Protein AF-A0AAW8KLD8-F1 (afdb_monomer_lite)

Foldseek 3Di:
DVVVVVVVVVVVVCVVPDCVVVVVVVVVVVVVVVVVVVVVVVVVLVVVQVVLCVVVPDPQLVVLVVQLVVLCVVLPPVPDPCNVVSVVSNLVSCLSNLVRGQCVSDDPVSCVRRPDPDPPSHD

Structure (mmCIF, N/CA/C/O backbone):
data_AF-A0AAW8KLD8-F1
#
_entry.id   AF-A0AAW8KLD8-F1
#
loop_
_atom_site.group_PDB
_atom_site.id
_atom_site.type_symbol
_atom_site.label_atom_id
_atom_site.label_alt_id
_atom_site.label_comp_id
_atom_site.label_asym_id
_atom_site.label_entity_id
_atom_site.label_seq_id
_atom_site.pdbx_PDB_ins_code
_atom_site.Cartn_x
_atom_site.Cartn_y
_atom_site.Cartn_z
_atom_site.occupancy
_atom_site.B_iso_or_equiv
_atom_site.auth_seq_id
_atom_site.auth_comp_id
_atom_site.auth_asym_id
_atom_site.auth_atom_id
_atom_site.pdbx_PDB_model_num
ATOM 1 N N . LEU A 1 1 ? 44.965 -7.917 -40.810 1.00 72.31 1 LEU A N 1
ATOM 2 C CA . LEU A 1 1 ? 44.680 -6.460 -40.890 1.00 72.31 1 LEU A CA 1
ATOM 3 C C . LEU A 1 1 ? 43.452 -6.168 -41.750 1.00 72.31 1 LEU A C 1
ATOM 5 O O . LEU A 1 1 ? 42.568 -5.487 -41.255 1.00 72.31 1 LEU A O 1
ATOM 9 N N . LEU A 1 2 ? 43.357 -6.711 -42.972 1.00 84.75 2 LEU A N 1
ATOM 10 C CA . LEU A 1 2 ? 42.181 -6.534 -43.843 1.00 84.75 2 LEU A CA 1
ATOM 11 C C . LEU A 1 2 ? 40.883 -7.064 -43.206 1.00 84.75 2 LEU A C 1
ATOM 13 O O . LEU A 1 2 ? 39.893 -6.352 -43.122 1.00 84.75 2 LEU A O 1
ATOM 17 N N . GLU A 1 3 ? 40.944 -8.270 -42.649 1.00 88.25 3 GLU A N 1
ATOM 18 C CA . GLU A 1 3 ? 39.812 -8.930 -41.990 1.00 88.25 3 GLU A CA 1
ATOM 19 C C . GLU A 1 3 ? 39.286 -8.122 -40.788 1.00 88.25 3 GLU A C 1
ATOM 21 O O . GLU A 1 3 ? 38.088 -7.907 -40.640 1.00 88.25 3 GLU A O 1
ATOM 26 N N . ALA A 1 4 ? 40.187 -7.559 -39.974 1.00 90.44 4 ALA A N 1
ATOM 27 C CA . ALA A 1 4 ? 39.817 -6.685 -38.858 1.00 90.44 4 ALA A CA 1
ATOM 28 C C . ALA A 1 4 ? 39.111 -5.393 -39.321 1.00 90.44 4 ALA A C 1
ATOM 30 O O . ALA A 1 4 ? 38.219 -4.894 -38.635 1.00 90.44 4 ALA A O 1
ATOM 31 N N . TRP A 1 5 ? 39.484 -4.857 -40.488 1.00 91.56 5 TRP A N 1
ATOM 32 C CA . TRP A 1 5 ? 38.827 -3.690 -41.079 1.00 91.56 5 TRP A CA 1
ATOM 33 C C . TRP A 1 5 ? 37.433 -4.031 -41.626 1.00 91.56 5 TRP A C 1
ATOM 35 O O . TRP A 1 5 ? 36.489 -3.267 -41.420 1.00 91.56 5 TRP A O 1
ATOM 45 N N . GLU A 1 6 ? 37.275 -5.194 -42.258 1.00 93.19 6 GLU A N 1
ATOM 46 C CA . GLU A 1 6 ? 35.980 -5.671 -42.758 1.00 93.19 6 GLU A CA 1
ATOM 47 C C . GLU A 1 6 ? 34.982 -5.918 -41.622 1.00 93.19 6 GLU A C 1
ATOM 49 O O . GLU A 1 6 ? 33.848 -5.435 -41.690 1.00 93.19 6 GLU A O 1
ATOM 54 N N . TRP A 1 7 ? 35.424 -6.562 -40.536 1.00 93.88 7 TRP A N 1
ATOM 55 C CA . TRP A 1 7 ? 34.615 -6.740 -39.327 1.00 93.88 7 TRP A CA 1
ATOM 56 C C . TRP A 1 7 ? 34.170 -5.406 -38.733 1.00 93.88 7 TRP A C 1
ATOM 58 O O . TRP A 1 7 ? 32.994 -5.243 -38.404 1.00 93.88 7 TRP A O 1
ATOM 68 N N . LYS A 1 8 ? 35.070 -4.415 -38.663 1.00 92.88 8 LYS A N 1
ATOM 69 C CA . LYS A 1 8 ? 34.712 -3.093 -38.138 1.00 92.88 8 LYS A CA 1
ATOM 70 C C . LYS A 1 8 ? 33.687 -2.377 -39.018 1.00 92.88 8 LYS A C 1
ATOM 72 O O . LYS A 1 8 ? 32.796 -1.704 -38.504 1.00 92.88 8 LYS A O 1
ATOM 77 N N . ARG A 1 9 ? 33.780 -2.535 -40.342 1.00 93.62 9 ARG A N 1
ATOM 78 C CA . ARG A 1 9 ? 32.829 -1.948 -41.296 1.00 93.62 9 ARG A CA 1
ATOM 79 C C . ARG A 1 9 ? 31.436 -2.572 -41.174 1.00 93.62 9 ARG A C 1
ATOM 81 O O . ARG A 1 9 ? 30.448 -1.841 -41.197 1.00 93.62 9 ARG A O 1
ATOM 88 N N . LEU A 1 10 ? 31.362 -3.896 -41.023 1.00 91.19 10 LEU A N 1
ATOM 89 C CA . LEU A 1 10 ? 30.105 -4.620 -40.811 1.00 91.19 10 LEU A CA 1
ATOM 90 C C . LEU A 1 10 ? 29.464 -4.259 -39.470 1.00 91.19 10 LEU A C 1
ATOM 92 O O . LEU A 1 10 ? 28.269 -3.990 -39.436 1.00 91.19 10 LEU A O 1
ATOM 96 N N . GLU A 1 11 ? 30.249 -4.178 -38.395 1.00 90.62 11 GLU A N 1
ATOM 97 C CA . GLU A 1 11 ? 29.763 -3.751 -37.079 1.00 90.62 11 GLU A CA 1
ATOM 98 C C . GLU A 1 11 ? 29.127 -2.354 -37.145 1.00 90.62 11 GLU A C 1
ATOM 100 O O . GLU A 1 11 ? 27.997 -2.166 -36.703 1.00 90.62 11 GLU A O 1
ATOM 105 N N . ILE A 1 12 ? 29.809 -1.383 -37.760 1.00 88.94 12 ILE A N 1
ATOM 106 C CA . ILE A 1 12 ? 29.287 -0.016 -37.910 1.00 88.94 12 ILE A CA 1
ATOM 107 C C . ILE A 1 12 ? 28.005 -0.003 -38.746 1.00 88.94 12 ILE A C 1
ATOM 109 O O . ILE A 1 12 ? 27.061 0.700 -38.396 1.00 88.94 12 ILE A O 1
ATOM 113 N N . PHE A 1 13 ? 27.950 -0.776 -39.833 1.00 89.38 13 PHE A N 1
ATOM 114 C CA . PHE A 1 13 ? 26.759 -0.868 -40.679 1.00 89.38 13 PHE A CA 1
ATOM 115 C C . PHE A 1 13 ? 25.568 -1.474 -39.929 1.00 89.38 13 PHE A C 1
ATOM 117 O O . PHE A 1 13 ? 24.458 -0.947 -40.003 1.00 89.38 13 PHE A O 1
ATOM 124 N N . VAL A 1 14 ? 25.807 -2.537 -39.156 1.00 87.12 14 VAL A N 1
ATOM 125 C CA . VAL A 1 14 ? 24.793 -3.155 -38.296 1.00 87.12 14 VAL A CA 1
ATOM 126 C C . VAL A 1 14 ? 24.312 -2.159 -37.245 1.00 87.12 14 VAL A C 1
ATOM 128 O O . VAL A 1 14 ? 23.107 -1.990 -37.102 1.00 87.12 14 VAL A O 1
ATOM 131 N N . ILE A 1 15 ? 25.217 -1.443 -36.570 1.00 85.50 15 ILE A N 1
ATOM 132 C CA . ILE A 1 15 ? 24.854 -0.413 -35.586 1.00 85.50 15 ILE A CA 1
ATOM 133 C C . ILE A 1 15 ? 24.029 0.703 -36.239 1.00 85.50 15 ILE A C 1
ATOM 135 O O . ILE A 1 15 ? 23.008 1.099 -3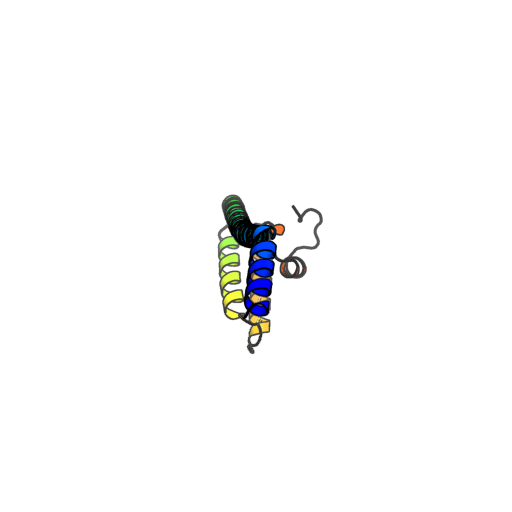5.684 1.00 85.50 15 ILE A O 1
ATOM 139 N N . ALA A 1 16 ? 24.433 1.175 -37.422 1.00 83.38 16 ALA A N 1
ATOM 140 C CA . ALA A 1 16 ? 23.771 2.268 -38.133 1.00 83.38 16 ALA A CA 1
ATOM 141 C C . ALA A 1 16 ? 22.338 1.929 -38.572 1.00 83.38 16 ALA A C 1
ATOM 143 O O . ALA A 1 16 ? 21.492 2.819 -38.620 1.00 83.38 16 ALA A O 1
ATOM 144 N N . ILE A 1 17 ? 22.064 0.662 -38.894 1.00 85.50 17 ILE A N 1
ATOM 145 C CA . ILE A 1 17 ? 20.717 0.189 -39.254 1.00 85.50 17 ILE A CA 1
ATOM 146 C C . ILE A 1 17 ? 19.937 -0.272 -38.015 1.00 85.50 17 ILE A C 1
ATOM 148 O O . ILE A 1 17 ? 18.708 -0.347 -38.041 1.00 85.50 17 ILE A O 1
ATOM 152 N N . SER A 1 18 ? 20.625 -0.584 -36.916 1.00 82.25 18 SER A N 1
ATOM 153 C CA . SER A 1 18 ? 19.977 -1.045 -35.695 1.00 82.25 18 SER A CA 1
ATOM 154 C C . SER A 1 18 ? 19.260 0.092 -34.965 1.00 82.25 18 SER A C 1
ATOM 156 O O . SER A 1 18 ? 19.836 1.133 -34.661 1.00 82.25 18 SER A O 1
ATOM 158 N N . ASN A 1 19 ? 18.006 -0.152 -34.585 1.00 83.69 19 ASN A N 1
ATOM 159 C CA . ASN A 1 19 ? 17.223 0.750 -33.732 1.00 83.69 19 ASN A CA 1
ATOM 160 C C . ASN A 1 19 ? 17.434 0.470 -32.233 1.00 83.69 19 ASN A C 1
ATOM 162 O O . ASN A 1 19 ? 16.605 0.849 -31.408 1.00 83.69 19 ASN A O 1
ATOM 166 N N . THR A 1 20 ? 18.515 -0.222 -31.863 1.00 83.81 20 THR A N 1
ATOM 167 C CA . THR A 1 20 ? 18.730 -0.749 -30.507 1.00 83.81 20 THR A CA 1
ATOM 168 C C . THR A 1 20 ? 18.688 0.351 -29.449 1.00 83.81 20 THR A C 1
ATOM 170 O O . THR A 1 20 ? 17.958 0.225 -28.473 1.00 83.81 20 THR A O 1
ATOM 173 N N . SER A 1 21 ? 19.367 1.477 -29.683 1.00 85.81 21 SER A N 1
ATOM 174 C CA . SER A 1 21 ? 19.391 2.609 -28.746 1.00 85.81 21 SER A CA 1
ATOM 175 C C . SER A 1 21 ? 18.023 3.278 -28.570 1.00 85.81 21 SER A C 1
ATOM 177 O O . SER A 1 21 ? 17.663 3.694 -27.469 1.00 85.81 21 SER A O 1
ATOM 179 N N . GLN A 1 22 ? 17.227 3.359 -29.640 1.00 88.75 22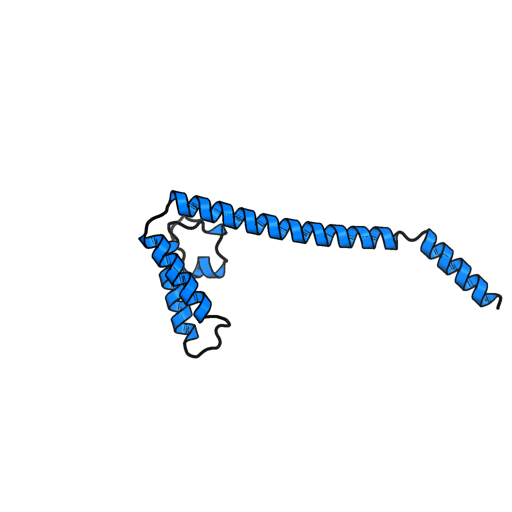 GLN A N 1
ATOM 180 C CA . GLN A 1 22 ? 15.862 3.886 -29.579 1.00 88.75 22 GLN A CA 1
ATOM 181 C C . GLN A 1 22 ? 14.952 2.945 -28.785 1.00 88.75 22 GLN A C 1
ATOM 183 O O . GLN A 1 22 ? 14.166 3.397 -27.957 1.00 88.75 22 GLN A O 1
ATOM 188 N N . ILE A 1 23 ? 15.084 1.635 -29.001 1.00 90.38 23 ILE A N 1
ATOM 189 C CA . ILE A 1 23 ? 14.330 0.612 -28.273 1.00 90.38 23 ILE A CA 1
ATOM 190 C C . ILE A 1 23 ? 14.688 0.639 -26.780 1.00 90.38 23 ILE A C 1
ATOM 192 O O . ILE A 1 23 ? 13.791 0.642 -25.940 1.00 90.38 23 ILE A O 1
ATOM 196 N N . GLU A 1 24 ? 15.975 0.717 -26.437 1.00 92.38 24 GLU A N 1
ATOM 197 C CA . GLU A 1 24 ? 16.442 0.857 -25.050 1.00 92.38 24 GLU A CA 1
ATOM 198 C C . GLU A 1 24 ? 15.874 2.112 -24.378 1.00 92.38 24 GLU A C 1
ATOM 200 O O . GLU A 1 24 ? 15.378 2.046 -23.251 1.00 92.38 24 GLU A O 1
ATOM 205 N N . ASN A 1 25 ? 15.870 3.246 -25.085 1.00 95.31 25 ASN A N 1
ATOM 206 C CA . ASN A 1 25 ? 15.276 4.481 -24.584 1.00 95.31 25 ASN A CA 1
ATOM 207 C C . ASN A 1 25 ? 13.763 4.336 -24.331 1.00 95.31 25 ASN A C 1
ATOM 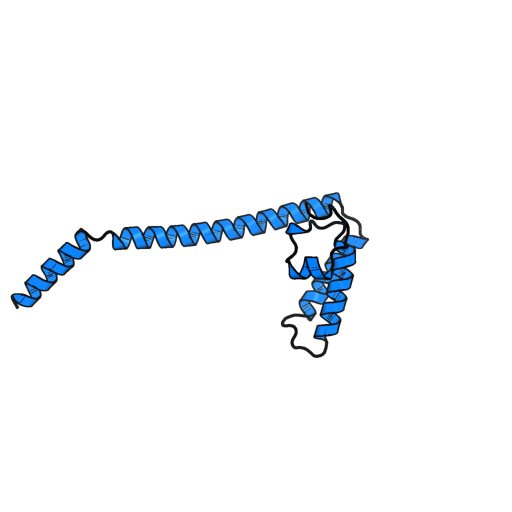209 O O . ASN A 1 25 ? 13.277 4.735 -23.272 1.00 95.31 25 ASN A O 1
ATOM 213 N N . LEU A 1 26 ? 13.030 3.701 -25.253 1.00 96.44 26 LEU A N 1
ATOM 214 C CA . LEU A 1 26 ? 11.600 3.423 -25.086 1.00 96.44 26 LEU A CA 1
ATOM 215 C C . LEU A 1 26 ? 11.324 2.513 -23.882 1.00 96.44 26 LEU A C 1
ATOM 217 O O . LEU A 1 26 ? 10.363 2.756 -23.150 1.00 96.44 26 LEU A O 1
ATOM 221 N N . TYR A 1 27 ? 12.161 1.499 -23.640 1.00 96.88 27 TYR A N 1
ATOM 222 C CA . TYR A 1 27 ? 12.045 0.651 -22.452 1.00 96.88 27 TYR A CA 1
ATOM 223 C C . TYR A 1 27 ? 12.262 1.438 -21.160 1.00 96.88 27 TYR A C 1
ATOM 225 O O . TYR A 1 27 ? 11.489 1.270 -20.215 1.00 96.88 27 TYR A O 1
ATOM 233 N N . GLU A 1 28 ? 13.257 2.324 -21.113 1.00 97.62 28 GLU A N 1
ATOM 234 C CA . GLU A 1 28 ? 13.495 3.126 -19.911 1.00 97.62 28 GLU A CA 1
ATOM 235 C C . GLU A 1 28 ? 12.376 4.148 -19.679 1.00 97.62 28 GLU A C 1
ATOM 237 O O . GLU A 1 28 ? 11.894 4.292 -18.554 1.00 97.62 28 GLU A O 1
ATOM 242 N N . HIS A 1 29 ? 11.872 4.789 -20.737 1.00 97.81 29 HIS A N 1
ATOM 243 C CA . HIS A 1 29 ? 10.704 5.666 -20.641 1.00 97.81 29 HIS A CA 1
ATOM 244 C C . HIS A 1 29 ? 9.478 4.909 -20.135 1.00 97.81 29 HIS A C 1
ATOM 246 O O . HIS A 1 29 ? 8.808 5.366 -19.207 1.00 97.81 29 HIS A O 1
ATOM 252 N N . ARG A 1 30 ? 9.208 3.720 -20.685 1.00 97.81 30 ARG A N 1
ATOM 253 C CA . ARG A 1 30 ? 8.131 2.850 -20.205 1.00 97.81 30 ARG A CA 1
ATOM 254 C C . ARG A 1 30 ? 8.297 2.547 -18.717 1.00 97.81 30 ARG A C 1
ATOM 256 O O . ARG A 1 30 ? 7.342 2.724 -17.967 1.00 97.81 30 ARG A O 1
ATOM 263 N N . ARG A 1 31 ? 9.500 2.164 -18.277 1.00 98.00 31 ARG A N 1
ATOM 264 C CA . ARG A 1 31 ? 9.797 1.865 -16.867 1.00 98.00 31 ARG A CA 1
ATOM 265 C C . ARG A 1 31 ? 9.514 3.060 -15.955 1.00 98.00 31 ARG A C 1
ATOM 267 O O . ARG A 1 31 ? 8.914 2.903 -14.891 1.00 98.00 31 ARG A O 1
ATOM 274 N N . ILE A 1 32 ? 9.923 4.258 -16.371 1.00 98.25 32 ILE A N 1
ATOM 275 C CA . ILE A 1 32 ? 9.678 5.501 -15.630 1.00 98.25 32 ILE A CA 1
ATOM 276 C C . ILE A 1 32 ? 8.176 5.793 -15.556 1.00 98.25 32 ILE A C 1
ATOM 278 O O . ILE A 1 32 ? 7.656 6.073 -14.474 1.00 98.25 32 ILE A O 1
ATOM 282 N N . HIS A 1 33 ? 7.461 5.697 -16.677 1.00 98.00 33 HIS A N 1
ATOM 283 C CA . HIS A 1 33 ? 6.026 5.961 -16.720 1.00 98.00 33 HIS A CA 1
ATOM 284 C C . HIS A 1 33 ? 5.219 4.945 -15.909 1.00 98.00 33 HIS A C 1
ATOM 286 O O . HIS A 1 33 ? 4.343 5.359 -15.156 1.00 98.00 33 HIS A O 1
ATOM 292 N N . GLU A 1 34 ? 5.537 3.651 -15.983 1.00 98.06 34 GLU A N 1
ATOM 293 C CA . GLU A 1 34 ? 4.902 2.610 -15.163 1.00 98.06 34 GLU A CA 1
ATOM 294 C C . GLU A 1 34 ? 5.119 2.869 -13.666 1.00 98.06 34 GLU A C 1
ATOM 296 O O . GLU A 1 34 ? 4.178 2.782 -12.872 1.00 98.06 34 GLU A O 1
ATOM 301 N N . LYS A 1 35 ? 6.335 3.272 -13.272 1.00 97.88 35 LYS A N 1
ATOM 302 C CA . LYS A 1 35 ? 6.635 3.647 -11.885 1.00 97.88 35 LYS A CA 1
ATOM 303 C C . LYS A 1 35 ? 5.820 4.861 -11.435 1.00 97.88 35 LYS A C 1
ATOM 305 O O . LYS A 1 35 ? 5.203 4.817 -10.372 1.00 97.88 35 LYS A O 1
ATOM 310 N N . ASN A 1 36 ? 5.794 5.924 -12.236 1.00 97.94 36 ASN A N 1
ATOM 311 C CA . ASN A 1 36 ? 5.041 7.138 -11.920 1.00 97.94 36 ASN A CA 1
ATOM 312 C C . ASN A 1 36 ? 3.538 6.854 -11.845 1.00 97.94 36 ASN A C 1
ATOM 314 O O . ASN A 1 36 ? 2.855 7.338 -10.948 1.00 97.94 36 ASN A O 1
ATOM 318 N N . LEU A 1 37 ? 3.025 6.031 -12.759 1.00 97.62 37 LEU A N 1
ATOM 319 C CA . LEU A 1 37 ? 1.632 5.614 -12.781 1.00 97.62 37 LEU A CA 1
ATOM 320 C C . LEU A 1 37 ? 1.269 4.849 -11.503 1.00 97.62 37 LEU A C 1
ATOM 322 O O . LEU A 1 37 ? 0.286 5.187 -10.849 1.00 97.62 37 LEU A O 1
ATOM 326 N N . SER A 1 38 ? 2.097 3.883 -11.095 1.00 95.75 38 SER A N 1
ATOM 327 C CA . SER A 1 38 ? 1.915 3.153 -9.835 1.00 95.75 38 SER A CA 1
ATOM 328 C C . SER A 1 38 ? 1.911 4.087 -8.618 1.00 95.75 38 SER A C 1
ATOM 330 O O . SER A 1 38 ? 1.029 3.976 -7.765 1.00 95.75 38 SER A O 1
ATOM 332 N N . GLN A 1 39 ? 2.843 5.042 -8.554 1.00 96.31 39 GLN A N 1
ATOM 333 C CA . GLN A 1 39 ? 2.910 6.021 -7.464 1.00 96.31 39 GLN A CA 1
ATOM 334 C C . GLN A 1 39 ? 1.677 6.932 -7.429 1.00 96.31 39 GLN A C 1
ATOM 336 O O . GLN A 1 39 ? 1.100 7.151 -6.364 1.00 96.31 39 GLN A O 1
ATOM 341 N N . ASN A 1 40 ? 1.231 7.414 -8.589 1.00 96.75 40 ASN A N 1
ATOM 342 C CA . ASN A 1 40 ? 0.044 8.256 -8.703 1.00 96.75 40 ASN A CA 1
ATOM 343 C C . ASN A 1 40 ? -1.230 7.502 -8.311 1.00 96.75 40 ASN A C 1
ATOM 345 O O . ASN A 1 40 ? -2.060 8.055 -7.592 1.00 96.75 40 ASN A O 1
ATOM 349 N N . TYR A 1 41 ? -1.377 6.235 -8.713 1.00 94.25 41 TYR A N 1
ATOM 350 C CA . TYR A 1 41 ? -2.495 5.401 -8.266 1.00 94.25 41 TYR A CA 1
ATOM 351 C C . TYR A 1 41 ? -2.487 5.195 -6.753 1.00 94.25 41 TYR A C 1
ATOM 353 O O . TYR A 1 41 ? -3.534 5.337 -6.122 1.00 94.25 41 TYR A O 1
ATOM 361 N N . ALA A 1 42 ? -1.322 4.922 -6.158 1.00 90.56 42 ALA A N 1
ATOM 362 C CA . ALA A 1 42 ? -1.201 4.779 -4.711 1.00 90.56 42 ALA A CA 1
ATOM 363 C C . ALA A 1 42 ? -1.596 6.074 -3.980 1.00 90.56 42 ALA A C 1
ATOM 365 O O . ALA A 1 42 ? -2.356 6.033 -3.011 1.00 90.56 42 ALA A O 1
ATOM 366 N N . GLN A 1 43 ? -1.146 7.231 -4.474 1.00 94.88 43 GLN A N 1
ATOM 367 C CA . GLN A 1 43 ? -1.506 8.526 -3.897 1.00 94.88 43 GLN A CA 1
ATOM 368 C C . GLN A 1 43 ? -2.998 8.834 -4.058 1.00 94.88 43 GLN A C 1
ATOM 370 O O . GLN A 1 43 ? -3.634 9.316 -3.122 1.00 94.88 43 GLN A O 1
ATOM 375 N N . LEU A 1 44 ? -3.575 8.541 -5.225 1.00 94.62 44 LEU A N 1
ATOM 376 C CA . LEU A 1 44 ? -4.999 8.728 -5.482 1.00 94.62 44 LEU A CA 1
ATOM 377 C C . LEU A 1 44 ? -5.845 7.855 -4.550 1.00 94.62 44 LEU A C 1
ATOM 379 O O . LEU A 1 44 ? -6.788 8.356 -3.938 1.00 94.62 44 LEU A O 1
ATOM 383 N N . ALA A 1 45 ? -5.490 6.576 -4.411 1.00 90.12 45 ALA A N 1
ATOM 384 C CA . ALA A 1 45 ? -6.143 5.649 -3.495 1.00 90.12 45 ALA A CA 1
ATOM 385 C C . ALA A 1 45 ? -6.069 6.155 -2.048 1.00 90.12 45 ALA A C 1
ATOM 387 O O . ALA A 1 45 ? -7.092 6.210 -1.365 1.00 90.12 45 ALA A O 1
ATOM 388 N N . ALA A 1 46 ? -4.893 6.611 -1.603 1.00 89.19 46 ALA A N 1
ATOM 389 C CA . ALA A 1 46 ? -4.715 7.190 -0.276 1.00 89.19 46 ALA A CA 1
ATOM 390 C C . ALA A 1 46 ? -5.597 8.432 -0.072 1.00 89.19 46 ALA A C 1
ATOM 392 O O . ALA A 1 46 ? -6.320 8.511 0.917 1.00 89.19 46 ALA A O 1
ATOM 393 N N . ASN A 1 47 ? -5.597 9.374 -1.019 1.00 91.50 47 ASN A N 1
ATOM 394 C CA . ASN A 1 47 ? -6.401 10.596 -0.931 1.00 91.50 47 ASN A CA 1
ATOM 395 C C . ASN A 1 47 ? -7.905 10.296 -0.886 1.00 91.50 47 ASN A C 1
A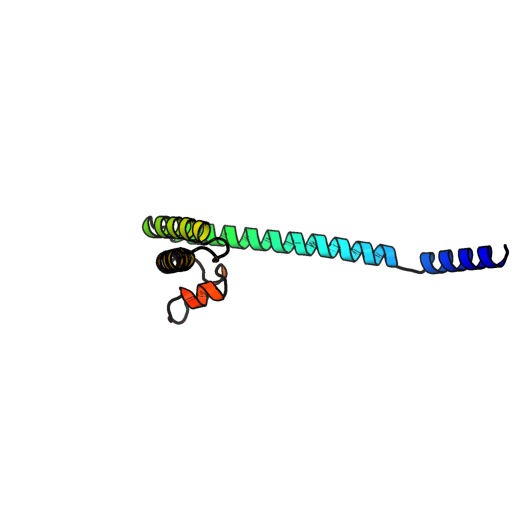TOM 397 O O . ASN A 1 47 ? -8.617 10.870 -0.065 1.00 91.50 47 ASN A O 1
ATOM 401 N N . LYS A 1 48 ? -8.385 9.371 -1.726 1.00 89.81 48 LYS A N 1
ATOM 402 C CA . LYS A 1 48 ? -9.781 8.913 -1.708 1.00 89.81 48 LYS A CA 1
ATOM 403 C C . LYS A 1 48 ? -10.145 8.258 -0.377 1.00 89.81 48 LYS A C 1
ATOM 405 O O . LYS A 1 48 ? -11.205 8.538 0.168 1.00 89.81 48 LYS A O 1
ATOM 410 N N . THR A 1 49 ? -9.246 7.441 0.171 1.00 87.25 49 THR A N 1
ATOM 411 C CA . THR A 1 49 ? -9.442 6.808 1.484 1.00 87.25 49 THR A CA 1
ATOM 412 C C . THR A 1 49 ? -9.535 7.859 2.584 1.00 87.25 49 THR A C 1
ATOM 414 O O . THR A 1 49 ? -10.434 7.797 3.411 1.00 87.25 49 THR A O 1
ATOM 417 N N . TRP A 1 50 ? -8.645 8.856 2.586 1.00 86.81 50 TRP A N 1
ATOM 418 C CA . TRP A 1 50 ? -8.689 9.953 3.555 1.00 86.81 50 TRP A CA 1
ATOM 419 C C . TRP A 1 50 ? -9.970 10.772 3.458 1.00 86.81 50 TRP A C 1
ATOM 421 O O . TRP A 1 50 ? -10.518 11.156 4.489 1.00 86.81 50 TRP A O 1
ATOM 431 N N . LEU A 1 51 ? -10.448 11.028 2.240 1.00 88.31 51 LEU A N 1
ATOM 432 C CA . LEU A 1 51 ? -11.715 11.713 2.022 1.00 88.31 51 LEU A CA 1
ATOM 433 C C . LEU A 1 51 ? -12.881 10.898 2.595 1.00 88.31 51 LEU A C 1
ATOM 435 O O . LEU A 1 51 ? -13.603 11.413 3.443 1.00 88.31 51 LEU A O 1
ATOM 439 N N . ALA A 1 52 ? -12.990 9.619 2.224 1.00 84.06 52 ALA A N 1
ATOM 440 C CA . ALA A 1 52 ? -14.027 8.719 2.729 1.00 84.06 52 ALA A CA 1
ATOM 441 C C . ALA A 1 52 ? -13.982 8.588 4.261 1.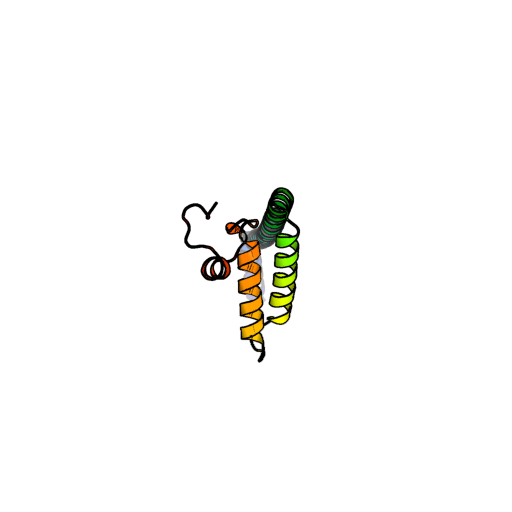00 84.06 52 ALA A C 1
ATOM 443 O O . ALA A 1 52 ? -15.018 8.606 4.925 1.00 84.06 52 ALA A O 1
ATOM 444 N N . LEU A 1 53 ? -12.778 8.519 4.837 1.00 83.88 53 LEU A N 1
ATOM 445 C CA . LEU A 1 53 ? -12.590 8.506 6.282 1.00 83.88 53 LEU A CA 1
ATOM 446 C C . LEU A 1 53 ? -13.051 9.804 6.925 1.00 83.88 53 LEU A C 1
ATOM 448 O O . LEU A 1 53 ? -13.662 9.737 7.978 1.00 83.88 53 LEU A O 1
ATOM 452 N N . LYS A 1 54 ? -12.771 10.965 6.325 1.00 83.31 54 LYS A N 1
ATOM 453 C CA . LYS A 1 54 ? -13.213 12.264 6.844 1.00 83.31 54 LYS A CA 1
ATOM 454 C C . LYS A 1 54 ? -14.734 12.403 6.795 1.00 83.31 54 LYS A C 1
ATOM 456 O O . LYS A 1 54 ? -15.312 12.937 7.734 1.00 83.31 54 LYS A O 1
ATOM 461 N N . GLU A 1 55 ? -15.364 11.933 5.724 1.00 84.19 55 GLU A N 1
ATOM 462 C CA . GLU A 1 55 ? -16.822 11.957 5.556 1.00 84.19 55 GLU A CA 1
ATOM 463 C C . GLU A 1 55 ? -17.530 11.030 6.553 1.00 84.19 55 GLU A C 1
ATOM 465 O O . GLU A 1 55 ? -18.578 11.387 7.083 1.00 84.19 55 GLU A O 1
ATOM 470 N N . ASN A 1 56 ? -16.920 9.886 6.875 1.00 77.44 56 ASN A N 1
ATOM 471 C CA . ASN A 1 56 ? -17.472 8.875 7.782 1.00 77.44 56 ASN A CA 1
ATOM 472 C C . ASN A 1 56 ? -16.799 8.862 9.171 1.00 77.44 56 ASN A C 1
ATOM 474 O O . ASN A 1 56 ? -16.924 7.889 9.920 1.00 77.44 56 ASN A O 1
ATOM 478 N N . ALA A 1 57 ? -16.045 9.911 9.523 1.00 72.50 57 ALA A N 1
ATOM 479 C CA . ALA A 1 57 ? -15.176 9.921 10.699 1.00 72.50 57 ALA A CA 1
ATOM 480 C C . ALA A 1 57 ? -15.981 9.896 12.003 1.00 72.50 57 ALA A C 1
ATOM 482 O O . ALA A 1 57 ? -16.610 10.879 12.388 1.00 72.50 57 ALA A O 1
ATOM 483 N N . SER A 1 58 ? -15.864 8.794 12.744 1.00 84.25 58 SER A N 1
ATOM 484 C CA . SER A 1 58 ? -16.180 8.731 14.173 1.00 84.25 58 SER A CA 1
ATOM 485 C C . SER A 1 58 ? -14.891 8.531 14.968 1.00 84.25 58 SER A C 1
ATOM 487 O O . SER A 1 58 ? -13.998 7.802 14.525 1.00 84.25 58 SER A O 1
ATOM 489 N N . ASP A 1 59 ? -14.814 9.084 16.181 1.00 85.88 59 ASP A N 1
ATOM 490 C CA . ASP A 1 59 ? -13.704 8.844 17.116 1.00 85.88 59 ASP A CA 1
ATOM 491 C C . ASP A 1 59 ? -13.428 7.347 17.308 1.00 85.88 59 ASP A C 1
ATOM 493 O O . ASP A 1 59 ? -12.277 6.913 17.390 1.00 85.88 59 ASP A O 1
ATOM 497 N N . LYS A 1 60 ? -14.484 6.524 17.289 1.00 88.38 60 LYS A N 1
ATOM 498 C CA . LYS A 1 60 ? -14.372 5.065 17.382 1.00 88.38 60 LYS A CA 1
ATOM 499 C C . LYS A 1 60 ? -13.566 4.468 16.221 1.00 88.38 60 LYS A C 1
ATOM 501 O O . LYS A 1 60 ? -12.730 3.596 16.449 1.00 88.38 60 LYS A O 1
ATOM 506 N N . ILE A 1 61 ? -13.786 4.950 14.998 1.00 88.69 61 ILE A N 1
ATOM 507 C CA . ILE A 1 61 ? -13.096 4.477 13.789 1.00 88.69 61 ILE A CA 1
ATOM 508 C C . ILE A 1 61 ? -11.627 4.898 13.818 1.00 88.69 61 ILE A C 1
ATOM 510 O O . ILE A 1 61 ? -10.750 4.085 13.534 1.00 88.69 61 ILE A O 1
ATOM 514 N N . LEU A 1 62 ? -11.337 6.141 14.213 1.00 87.62 62 LEU A N 1
ATOM 515 C CA . LEU A 1 62 ? -9.959 6.633 14.318 1.00 87.62 62 LEU A CA 1
ATOM 516 C C . LEU A 1 62 ? -9.154 5.837 15.354 1.00 87.62 62 LEU A C 1
ATOM 518 O O . LEU A 1 62 ? -8.006 5.463 15.104 1.00 87.62 62 LEU A O 1
ATOM 522 N N . VAL A 1 63 ? -9.773 5.513 16.492 1.00 92.12 63 VAL A N 1
ATOM 523 C CA . VAL A 1 63 ? -9.169 4.649 17.513 1.00 92.12 63 VAL A CA 1
ATOM 524 C C . VAL A 1 63 ? -8.932 3.236 16.972 1.00 92.12 63 VAL A C 1
ATOM 526 O O . VAL A 1 63 ? -7.847 2.688 17.179 1.00 92.12 63 VAL A O 1
ATOM 529 N N . ALA A 1 64 ? -9.896 2.650 16.258 1.00 92.50 64 ALA A N 1
ATOM 530 C CA . ALA A 1 64 ? -9.749 1.331 15.642 1.00 92.50 64 ALA A CA 1
ATOM 531 C C . ALA A 1 64 ? -8.611 1.305 14.604 1.00 92.50 64 ALA A C 1
ATOM 533 O O . ALA A 1 64 ? -7.749 0.429 14.650 1.00 92.50 64 ALA A O 1
ATOM 534 N N . LEU A 1 65 ? -8.520 2.319 13.742 1.00 89.94 65 LEU A N 1
ATOM 535 C CA . LEU A 1 65 ? -7.428 2.487 12.778 1.00 89.94 65 LEU A CA 1
ATOM 536 C C . LEU A 1 65 ? -6.057 2.604 13.450 1.00 89.94 65 LEU A C 1
ATOM 538 O O . LEU A 1 65 ? -5.085 1.987 13.008 1.00 89.94 65 LEU A O 1
ATOM 542 N N . GLN A 1 66 ? -5.967 3.364 14.541 1.00 92.94 66 GLN A N 1
ATOM 543 C CA . GLN A 1 66 ? -4.722 3.495 15.291 1.00 92.94 66 GLN A CA 1
ATOM 544 C C . GLN A 1 66 ? -4.321 2.169 15.953 1.00 92.94 66 GLN A C 1
ATOM 546 O O . GLN A 1 66 ? -3.151 1.784 15.901 1.00 92.94 66 GLN A O 1
ATOM 551 N N . ARG A 1 67 ? -5.281 1.429 16.526 1.00 94.62 67 ARG A N 1
ATOM 552 C CA . ARG A 1 67 ? -5.045 0.078 17.066 1.00 94.62 67 ARG A CA 1
ATOM 553 C C . ARG A 1 67 ? -4.570 -0.879 15.979 1.00 94.62 67 ARG A C 1
ATOM 555 O O . ARG A 1 67 ? -3.591 -1.592 16.189 1.00 94.62 67 ARG A O 1
ATOM 562 N N . TYR A 1 68 ? -5.210 -0.846 14.812 1.00 92.62 68 TYR A N 1
ATOM 563 C CA . TYR A 1 68 ? -4.821 -1.642 13.653 1.00 92.62 68 TYR A CA 1
ATOM 564 C C . TYR A 1 68 ? -3.374 -1.357 13.244 1.00 92.62 68 TYR A C 1
ATOM 566 O O . TYR A 1 68 ? -2.567 -2.280 13.132 1.00 92.62 68 TYR A O 1
ATOM 574 N N . LYS A 1 69 ? -3.012 -0.075 13.099 1.00 93.00 69 LYS A N 1
ATOM 575 C CA . LYS A 1 69 ? -1.648 0.353 12.766 1.00 93.00 69 LYS A CA 1
ATOM 576 C C . LYS A 1 69 ? -0.619 -0.215 13.746 1.00 93.00 69 LYS A C 1
ATOM 578 O O . LYS A 1 69 ? 0.385 -0.776 13.311 1.00 93.00 69 LYS A O 1
ATOM 583 N N . ILE A 1 70 ? -0.878 -0.102 15.048 1.00 96.25 70 ILE A N 1
ATOM 584 C CA . ILE A 1 70 ? 0.011 -0.616 16.101 1.00 96.25 70 ILE A CA 1
ATOM 585 C C . ILE A 1 70 ? 0.139 -2.146 16.007 1.00 96.25 70 ILE A C 1
ATOM 587 O O . ILE A 1 70 ? 1.249 -2.681 16.044 1.00 96.25 70 ILE A O 1
ATOM 591 N N . ALA A 1 71 ? -0.975 -2.861 15.838 1.00 95.06 71 ALA A N 1
ATOM 592 C CA . ALA A 1 71 ? -0.982 -4.318 15.735 1.00 95.06 71 ALA A CA 1
ATOM 593 C C . ALA A 1 71 ? -0.202 -4.820 14.506 1.00 95.06 71 ALA A C 1
ATOM 595 O O . ALA A 1 71 ? 0.615 -5.732 14.627 1.00 95.06 71 ALA A O 1
ATOM 596 N N . VAL A 1 72 ? -0.375 -4.183 13.342 1.00 92.38 72 VAL A N 1
ATOM 597 C CA . VAL A 1 72 ? 0.372 -4.515 12.115 1.00 92.38 72 VAL A CA 1
ATOM 598 C C . VAL A 1 72 ? 1.869 -4.243 12.273 1.00 92.38 72 VAL A C 1
ATOM 600 O O . VAL A 1 72 ? 2.688 -5.070 11.867 1.00 92.38 72 VAL A O 1
ATOM 603 N N . GLN A 1 73 ? 2.245 -3.127 12.905 1.00 94.19 73 GLN A N 1
ATOM 604 C CA . GLN A 1 73 ? 3.650 -2.815 13.191 1.00 94.19 73 GLN A CA 1
ATOM 605 C C . GLN A 1 73 ? 4.305 -3.884 14.074 1.00 94.19 73 GLN A C 1
ATOM 607 O O . GLN A 1 73 ? 5.428 -4.304 13.797 1.00 94.19 73 GLN A O 1
ATOM 612 N N . HIS A 1 74 ? 3.599 -4.366 15.099 1.00 94.00 74 HIS A N 1
ATOM 613 C CA . HIS A 1 74 ? 4.093 -5.441 15.958 1.00 94.00 74 HIS A CA 1
ATOM 614 C C . HIS A 1 74 ? 4.071 -6.826 15.298 1.00 94.00 74 HIS A C 1
ATOM 616 O O . HIS A 1 74 ? 4.904 -7.670 15.632 1.00 94.00 74 HIS A O 1
ATOM 622 N N . TYR A 1 75 ? 3.147 -7.075 14.366 1.00 93.19 75 TYR A N 1
ATOM 623 C CA . TYR A 1 75 ? 3.107 -8.315 13.593 1.00 93.19 75 TYR A CA 1
ATOM 624 C C . TYR A 1 75 ? 4.357 -8.475 12.712 1.00 93.19 75 TYR A C 1
ATOM 626 O O . TYR A 1 75 ? 4.962 -9.552 12.680 1.00 93.19 75 TYR A O 1
ATOM 634 N N . GLY A 1 76 ? 4.781 -7.400 12.034 1.00 91.38 76 GLY A N 1
ATOM 635 C CA . GLY A 1 76 ? 5.998 -7.376 11.221 1.00 91.38 76 GLY A CA 1
ATOM 636 C C . GLY A 1 76 ? 6.042 -8.507 10.184 1.00 91.38 76 GLY A C 1
ATOM 637 O O . GLY A 1 76 ? 5.135 -8.649 9.369 1.00 91.38 76 GLY A O 1
ATOM 638 N N . LYS A 1 77 ? 7.098 -9.334 10.223 1.00 90.62 77 LYS A N 1
ATOM 639 C CA . LYS A 1 77 ? 7.279 -10.496 9.324 1.00 90.62 77 LYS A CA 1
ATOM 640 C C . LYS A 1 77 ? 6.451 -11.732 9.715 1.00 90.62 77 LYS A C 1
ATOM 642 O O . LYS A 1 77 ? 6.518 -12.741 9.023 1.00 90.62 77 LYS A O 1
ATOM 647 N N . GLY A 1 78 ? 5.719 -11.696 10.830 1.00 90.69 78 GLY A N 1
ATOM 648 C CA . GLY A 1 78 ? 4.872 -12.806 11.277 1.00 90.69 78 GLY A CA 1
ATOM 649 C C . GLY A 1 78 ? 5.607 -14.005 11.894 1.00 90.69 78 GLY A C 1
ATOM 650 O O . GLY A 1 78 ? 4.978 -15.019 12.171 1.00 90.69 78 GLY A O 1
ATOM 651 N N . THR A 1 79 ? 6.918 -13.912 12.137 1.00 91.94 79 THR A N 1
ATOM 652 C CA . THR A 1 79 ? 7.745 -15.032 12.636 1.00 91.94 79 THR A CA 1
ATOM 653 C C . THR A 1 79 ? 7.931 -15.054 14.158 1.00 91.94 79 THR A C 1
ATOM 655 O O . THR A 1 79 ? 8.512 -15.991 14.700 1.00 91.94 79 THR A O 1
ATOM 658 N N . GLY A 1 80 ? 7.473 -14.021 14.871 1.00 92.38 80 GLY A N 1
ATOM 659 C CA . GLY A 1 80 ? 7.632 -13.915 16.323 1.00 92.38 80 GLY A CA 1
ATOM 660 C C . GLY A 1 80 ? 6.623 -14.755 17.113 1.00 92.38 80 GLY A C 1
ATOM 661 O O . GLY A 1 80 ? 5.510 -14.999 16.658 1.00 92.38 80 GLY A O 1
ATOM 662 N N . LYS A 1 81 ? 6.959 -15.103 18.364 1.00 94.56 81 LYS A N 1
ATOM 663 C CA . LYS A 1 81 ? 6.072 -15.846 19.288 1.00 94.56 81 LYS A CA 1
ATOM 664 C C . LYS A 1 81 ? 4.680 -15.214 19.441 1.00 94.56 81 LYS A C 1
ATOM 666 O O . LYS A 1 81 ? 3.684 -15.921 19.543 1.00 94.56 81 LYS A O 1
ATOM 671 N N . ASN A 1 82 ? 4.612 -13.882 19.439 1.00 94.81 82 ASN A N 1
ATOM 672 C CA . ASN A 1 82 ? 3.364 -13.129 19.588 1.00 94.81 82 ASN A CA 1
ATOM 673 C C . ASN A 1 82 ? 2.693 -12.788 18.245 1.00 94.81 82 ASN A C 1
ATOM 675 O O . ASN A 1 82 ? 1.661 -12.119 18.247 1.00 94.81 82 ASN A O 1
ATOM 679 N N . ALA A 1 83 ? 3.239 -13.228 17.104 1.00 94.44 83 ALA A N 1
ATOM 680 C CA . ALA A 1 83 ? 2.685 -12.914 15.789 1.00 94.44 83 ALA A CA 1
ATOM 681 C C . ALA A 1 83 ? 1.213 -13.344 15.627 1.00 94.44 83 ALA A C 1
ATOM 683 O O . ALA A 1 83 ? 0.427 -12.522 15.156 1.00 94.44 83 ALA A O 1
ATOM 684 N N . PRO A 1 84 ? 0.770 -14.535 16.084 1.00 94.62 84 PRO A N 1
ATOM 685 C CA . PRO A 1 84 ? -0.647 -14.896 16.013 1.00 94.62 84 PRO A CA 1
ATOM 686 C C . PRO A 1 84 ? -1.549 -13.938 16.803 1.00 94.62 84 PRO A C 1
ATOM 688 O O . PRO A 1 84 ? -2.649 -13.617 16.357 1.00 94.62 84 PRO A O 1
ATOM 691 N N . ARG A 1 85 ? -1.070 -13.437 17.953 1.00 95.50 85 ARG A N 1
ATOM 692 C CA . ARG A 1 85 ? -1.806 -12.464 18.770 1.00 95.50 85 ARG A CA 1
ATOM 693 C C . ARG A 1 85 ? -1.943 -11.135 18.037 1.00 95.50 85 ARG A C 1
ATOM 695 O O . ARG A 1 85 ? -3.056 -10.670 17.852 1.00 95.50 85 ARG A O 1
ATOM 702 N N . TYR A 1 86 ? -0.835 -10.575 17.555 1.00 95.50 86 TYR A N 1
ATOM 703 C CA . TYR A 1 86 ? -0.863 -9.303 16.829 1.00 95.50 86 TYR A CA 1
ATOM 704 C C . TYR A 1 86 ? -1.663 -9.383 15.525 1.00 95.50 86 TYR A C 1
ATOM 706 O O . TYR A 1 86 ? -2.345 -8.425 15.173 1.00 95.50 86 TYR A O 1
ATOM 714 N N . ARG A 1 87 ? -1.656 -10.536 14.840 1.00 93.00 87 ARG A N 1
ATOM 715 C CA . ARG A 1 87 ? -2.548 -10.781 13.699 1.00 93.00 87 ARG A CA 1
ATOM 716 C C . ARG A 1 87 ? -4.012 -10.688 14.117 1.00 93.00 87 ARG A C 1
ATOM 718 O O . ARG A 1 87 ? -4.788 -10.013 13.452 1.00 93.00 87 ARG A O 1
ATOM 725 N N . LYS A 1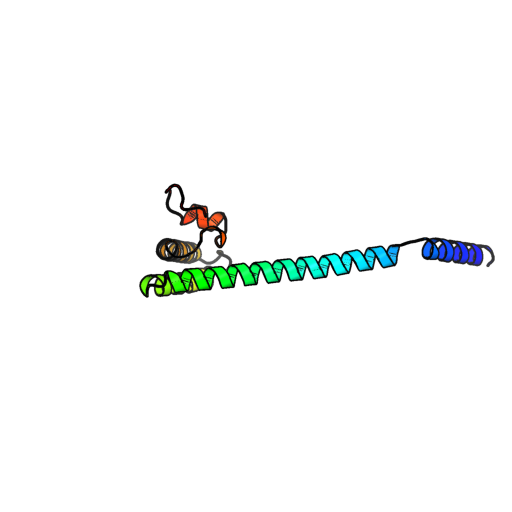 88 ? -4.384 -11.341 15.220 1.00 93.38 88 LYS A N 1
ATOM 726 C CA . LYS A 1 88 ? -5.755 -11.312 15.737 1.00 93.38 88 LYS A CA 1
ATOM 727 C C . LYS A 1 88 ? -6.170 -9.905 16.172 1.00 93.38 88 LYS A C 1
ATOM 729 O O . LYS A 1 88 ? -7.267 -9.476 15.832 1.00 93.38 88 LYS A O 1
ATOM 734 N N . ASP A 1 89 ? -5.288 -9.174 16.848 1.00 94.75 89 ASP A N 1
ATOM 735 C CA . ASP A 1 89 ? -5.532 -7.784 17.249 1.00 94.75 89 ASP A CA 1
ATOM 736 C C . ASP A 1 89 ? -5.760 -6.888 16.019 1.00 94.75 89 ASP A C 1
ATOM 738 O O . ASP A 1 89 ? -6.698 -6.090 15.994 1.00 94.75 89 ASP A O 1
ATOM 742 N N . ALA A 1 90 ? -4.959 -7.073 14.962 1.00 93.12 90 ALA A N 1
ATOM 743 C CA . ALA A 1 90 ? -5.148 -6.384 13.690 1.00 93.12 90 ALA A CA 1
ATOM 744 C C . ALA A 1 90 ? -6.491 -6.760 13.041 1.00 93.12 90 ALA A C 1
ATOM 746 O O . ALA A 1 90 ? -7.225 -5.881 12.609 1.00 93.12 90 ALA A O 1
ATOM 747 N N . GLN A 1 91 ? -6.866 -8.039 13.020 1.00 90.56 91 GLN A N 1
ATOM 748 C CA . GLN A 1 91 ? -8.152 -8.474 12.462 1.00 90.56 91 GLN A CA 1
ATOM 749 C C . GLN A 1 91 ? -9.348 -7.851 13.192 1.00 90.56 91 GLN A C 1
ATOM 751 O O . GLN A 1 91 ? -10.280 -7.379 12.545 1.00 90.56 91 GLN A O 1
ATOM 756 N N . VAL A 1 92 ? -9.327 -7.827 14.528 1.00 92.56 92 VAL A N 1
ATOM 757 C CA . VAL A 1 92 ? -10.405 -7.230 15.334 1.00 92.56 92 VAL A CA 1
ATOM 758 C C . VAL A 1 92 ? -10.503 -5.729 15.071 1.00 92.56 92 VAL A C 1
ATOM 760 O O . VAL A 1 92 ? -11.584 -5.234 14.760 1.00 92.56 92 VAL A O 1
ATOM 763 N N . ALA A 1 93 ? -9.376 -5.017 15.115 1.00 92.88 93 ALA A N 1
ATOM 764 C CA . ALA A 1 93 ? -9.346 -3.581 14.861 1.00 92.88 93 ALA A CA 1
ATOM 765 C C . ALA A 1 93 ? -9.777 -3.228 13.424 1.00 92.88 93 ALA A C 1
ATOM 767 O O . ALA A 1 93 ? -10.466 -2.234 13.208 1.00 92.88 93 ALA A O 1
ATOM 768 N N . LEU A 1 94 ? -9.415 -4.057 12.440 1.00 90.19 94 LEU A N 1
ATOM 769 C CA . LEU A 1 94 ? -9.816 -3.861 11.050 1.00 90.19 94 LEU A CA 1
ATOM 770 C C . LEU A 1 94 ? -11.324 -4.040 10.875 1.00 90.19 94 LEU A C 1
ATOM 772 O O . LEU A 1 94 ? -11.947 -3.188 10.253 1.00 90.19 94 LEU A O 1
ATOM 776 N N . LYS A 1 95 ? -11.921 -5.078 11.481 1.00 89.25 95 LYS A N 1
ATOM 777 C CA . LYS A 1 95 ? -13.381 -5.293 11.489 1.00 89.25 95 LYS A CA 1
ATOM 778 C C . LYS A 1 95 ? -14.133 -4.073 12.013 1.00 89.25 95 LYS A C 1
ATOM 780 O O . LYS A 1 95 ? -15.088 -3.639 11.379 1.00 89.25 95 LYS A O 1
ATOM 785 N N . GLU A 1 96 ? -13.665 -3.481 13.111 1.00 88.94 96 GLU A N 1
ATOM 786 C CA . GLU A 1 96 ? -14.254 -2.262 13.686 1.00 88.94 96 GLU A CA 1
ATOM 787 C C . GLU A 1 96 ? -14.175 -1.045 12.749 1.00 88.94 96 GLU A C 1
ATOM 789 O O . GLU A 1 96 ? -15.034 -0.168 12.819 1.00 88.94 96 GLU A O 1
ATOM 794 N N . ALA A 1 97 ? -13.165 -0.988 11.876 1.00 86.88 97 ALA A N 1
ATOM 795 C CA . ALA A 1 97 ? -12.942 0.127 10.960 1.00 86.88 97 ALA A CA 1
ATOM 796 C C . ALA A 1 97 ? -13.522 -0.093 9.546 1.00 86.88 97 ALA A C 1
ATOM 798 O O . ALA A 1 97 ? -13.685 0.882 8.813 1.00 86.88 97 ALA A O 1
ATOM 799 N N . THR A 1 98 ? -13.857 -1.335 9.159 1.00 84.31 98 THR A N 1
ATOM 800 C CA . THR A 1 98 ? -14.337 -1.675 7.798 1.00 84.31 98 THR A CA 1
ATOM 801 C C . THR A 1 98 ? -15.559 -0.874 7.352 1.00 84.31 98 THR A C 1
ATOM 803 O O . THR A 1 98 ? -15.663 -0.557 6.176 1.00 84.31 98 THR A O 1
ATOM 806 N N . ALA A 1 99 ? -16.440 -0.478 8.274 1.00 80.19 99 ALA A N 1
ATOM 807 C CA . ALA A 1 99 ? -17.646 0.287 7.951 1.00 80.19 99 ALA A CA 1
ATOM 808 C C . ALA A 1 99 ? -17.371 1.686 7.361 1.00 80.19 99 ALA A C 1
ATOM 810 O O . ALA A 1 99 ? -18.258 2.272 6.752 1.00 80.19 99 ALA A O 1
ATOM 811 N N . ALA A 1 100 ? -16.167 2.233 7.549 1.00 82.44 100 ALA A N 1
ATOM 812 C CA . ALA A 1 100 ? -15.799 3.569 7.075 1.00 82.44 100 ALA A CA 1
ATOM 813 C C . ALA A 1 100 ? -14.680 3.568 6.027 1.00 82.44 100 ALA A C 1
ATOM 815 O O . ALA A 1 100 ? -14.302 4.630 5.532 1.00 82.44 100 ALA A O 1
ATOM 816 N N . ILE A 1 101 ? -14.123 2.397 5.706 1.00 80.62 101 ILE A N 1
ATOM 817 C CA . ILE A 1 101 ? -13.027 2.250 4.747 1.00 80.62 101 ILE A CA 1
ATOM 818 C C . ILE A 1 101 ? -13.566 1.528 3.512 1.00 80.62 101 ILE A C 1
ATOM 820 O O . ILE A 1 101 ? -14.099 0.428 3.650 1.00 80.62 101 ILE A O 1
ATOM 824 N N . PRO A 1 102 ? -13.376 2.076 2.301 1.00 81.44 102 PRO A N 1
ATOM 825 C CA . PRO A 1 102 ? -13.758 1.378 1.083 1.00 81.44 102 PRO A CA 1
ATOM 826 C C . PRO A 1 102 ? -12.993 0.059 0.916 1.00 81.44 102 PRO A C 1
ATOM 828 O O . PRO A 1 102 ? -11.774 -0.003 1.105 1.00 81.44 102 PRO A O 1
ATOM 831 N N . CYS A 1 103 ? -13.693 -0.996 0.503 1.00 84.88 103 CYS A N 1
ATOM 832 C CA . CYS A 1 103 ? -13.125 -2.339 0.413 1.00 84.88 103 CYS A CA 1
ATOM 833 C C . CYS A 1 103 ? -11.986 -2.467 -0.606 1.00 84.88 103 CYS A C 1
ATOM 835 O O . CYS A 1 103 ? -11.062 -3.246 -0.393 1.00 84.88 103 CYS A O 1
ATOM 837 N N . TRP A 1 104 ? -12.016 -1.696 -1.698 1.00 84.75 104 TRP A N 1
ATOM 838 C CA . TRP A 1 104 ? -11.019 -1.750 -2.773 1.00 84.75 104 TRP A CA 1
ATOM 839 C C . TRP A 1 104 ? -9.634 -1.243 -2.340 1.00 84.75 104 TRP A C 1
ATOM 841 O O . TRP A 1 104 ? -8.638 -1.522 -3.005 1.00 84.75 104 TRP A O 1
ATOM 851 N N . VAL A 1 105 ? -9.544 -0.524 -1.214 1.00 85.81 105 VAL A N 1
ATOM 852 C CA . VAL A 1 105 ? -8.265 -0.126 -0.593 1.00 85.81 105 VAL A CA 1
ATOM 853 C C . VAL A 1 105 ? -7.596 -1.323 0.093 1.00 85.81 105 VAL A C 1
ATOM 855 O O . VAL A 1 105 ? -6.382 -1.339 0.306 1.00 85.81 105 VAL A O 1
ATOM 858 N N . MET A 1 106 ? -8.386 -2.330 0.464 1.00 86.31 106 MET A N 1
ATOM 859 C CA . MET A 1 106 ? -7.936 -3.505 1.193 1.00 86.31 106 MET A CA 1
ATOM 860 C C . MET A 1 106 ? -7.410 -4.577 0.231 1.00 86.31 106 MET A C 1
ATOM 862 O O . MET A 1 106 ? -7.914 -4.783 -0.870 1.00 86.31 106 MET A O 1
ATOM 866 N N . SER A 1 107 ? -6.389 -5.312 0.663 1.00 86.44 107 SER A N 1
ATOM 867 C CA . SER A 1 107 ? -5.924 -6.507 -0.042 1.00 86.44 107 SER A CA 1
ATOM 868 C C . SER A 1 107 ? -6.980 -7.613 -0.014 1.00 86.44 107 SER A C 1
ATOM 870 O O . SER A 1 107 ? -7.810 -7.685 0.892 1.00 86.44 107 SER A O 1
ATOM 872 N N . HIS A 1 108 ? -6.881 -8.548 -0.960 1.00 86.56 108 HIS A N 1
ATOM 873 C CA . HIS A 1 108 ? -7.808 -9.678 -1.053 1.00 86.56 108 HIS A CA 1
ATOM 874 C C . HIS A 1 108 ? -7.840 -10.505 0.242 1.00 86.56 108 HIS A C 1
ATOM 876 O O . HIS A 1 108 ? -8.906 -10.908 0.700 1.00 86.56 108 HIS A O 1
ATOM 882 N N . LEU A 1 109 ? -6.674 -10.701 0.872 1.00 85.44 109 LEU A N 1
ATOM 883 C CA . LEU A 1 109 ? -6.572 -11.403 2.150 1.00 85.44 109 LEU A CA 1
ATOM 884 C C . LEU A 1 109 ? -7.329 -10.657 3.254 1.00 85.44 109 LEU A C 1
ATOM 886 O O . LEU A 1 109 ? -8.109 -11.266 3.977 1.00 85.44 109 LEU A O 1
ATOM 890 N N . GLN A 1 110 ? -7.139 -9.342 3.361 1.00 86.38 110 GLN A N 1
ATOM 891 C CA . GLN A 1 110 ? -7.840 -8.537 4.361 1.00 86.38 110 GLN A CA 1
ATOM 892 C C . GLN A 1 110 ? -9.353 -8.608 4.166 1.00 86.38 110 GLN A C 1
ATOM 894 O O . GLN A 1 110 ? -10.069 -8.871 5.125 1.00 86.38 110 GLN A O 1
ATOM 899 N N . VAL A 1 111 ? -9.833 -8.454 2.929 1.00 86.88 111 VAL A N 1
ATOM 900 C CA . VAL A 1 111 ? -11.262 -8.572 2.617 1.00 86.88 111 VAL A CA 1
ATOM 901 C C . VAL A 1 111 ? -11.805 -9.926 3.074 1.00 86.88 111 VAL A C 1
ATOM 903 O O . VAL A 1 111 ? -12.795 -9.963 3.800 1.00 86.88 111 VAL A O 1
ATOM 906 N N . SER A 1 112 ? -11.115 -11.024 2.749 1.00 86.81 112 SER A N 1
ATOM 907 C CA . SER A 1 112 ? -11.542 -12.370 3.156 1.00 86.81 112 SER A CA 1
ATOM 908 C C . SER A 1 112 ? -11.582 -12.584 4.677 1.00 86.81 112 SER A C 1
ATOM 910 O O . SER A 1 112 ? -12.356 -13.404 5.164 1.00 86.81 112 SER A O 1
ATOM 912 N N . GLU A 1 113 ? -10.763 -11.855 5.441 1.00 83.12 113 GLU A N 1
ATOM 913 C CA . GLU A 1 113 ? -10.635 -12.031 6.892 1.00 83.12 113 GLU A CA 1
ATOM 914 C C . GLU A 1 113 ? -11.532 -11.096 7.716 1.00 83.12 113 GLU A C 1
ATOM 916 O O . GLU A 1 113 ? -11.914 -11.439 8.844 1.00 83.12 113 GLU A O 1
ATOM 921 N N . SER A 1 114 ? -11.838 -9.900 7.201 1.00 80.94 114 SER A N 1
ATOM 922 C CA . SER A 1 114 ? -12.505 -8.847 7.975 1.00 80.94 114 SER A CA 1
ATOM 923 C C . SER A 1 114 ? -13.838 -8.363 7.421 1.00 80.94 114 SER A C 1
ATOM 925 O O . SER A 1 114 ? -14.576 -7.743 8.181 1.00 80.94 114 SER A O 1
ATOM 927 N N . MET A 1 115 ? -14.162 -8.600 6.149 1.00 81.44 115 MET A N 1
ATOM 928 C CA . MET A 1 115 ? -15.409 -8.090 5.578 1.00 81.44 115 MET A CA 1
ATOM 929 C C . MET A 1 115 ? -16.623 -8.921 6.046 1.00 81.44 115 MET A C 1
ATOM 931 O O . MET A 1 115 ? -16.520 -10.149 6.127 1.00 81.44 115 MET A O 1
ATOM 935 N N . PRO A 1 116 ? -17.772 -8.291 6.364 1.00 79.38 116 PRO A N 1
ATOM 936 C CA . PRO A 1 116 ? -19.025 -9.009 6.579 1.00 79.38 116 PRO A CA 1
ATOM 937 C C . PRO A 1 116 ? -19.468 -9.756 5.314 1.00 79.38 116 PRO A C 1
ATOM 939 O O . PRO A 1 116 ? -19.202 -9.319 4.197 1.00 79.38 116 PRO A O 1
ATOM 942 N N . ALA A 1 117 ? -20.208 -10.853 5.482 1.00 81.44 117 ALA A N 1
ATOM 943 C CA . ALA A 1 117 ? -20.820 -11.592 4.375 1.00 81.44 117 ALA A CA 1
ATOM 944 C C . ALA A 1 117 ? -22.145 -10.943 3.920 1.00 81.44 117 ALA A C 1
ATOM 946 O O . ALA A 1 117 ? -23.166 -11.618 3.804 1.00 81.44 117 ALA A O 1
ATOM 947 N N . GLU A 1 118 ? -22.143 -9.626 3.714 1.00 81.56 118 GLU A N 1
ATOM 948 C CA . GLU A 1 118 ? -23.311 -8.864 3.265 1.00 81.56 118 GLU A CA 1
ATOM 949 C C . GLU A 1 118 ? -23.134 -8.445 1.801 1.00 81.56 118 GLU A C 1
ATOM 951 O O . GLU A 1 118 ? -22.052 -8.052 1.360 1.00 81.56 118 GLU A O 1
ATOM 956 N N . LEU A 1 119 ? -24.211 -8.558 1.025 1.00 74.75 119 LEU A N 1
ATOM 957 C CA . LEU A 1 119 ? -24.214 -8.198 -0.391 1.00 74.75 119 LEU A CA 1
ATOM 958 C C . LEU A 1 119 ? -24.200 -6.673 -0.552 1.00 74.75 119 LEU A C 1
ATOM 960 O O . LEU A 1 119 ? -24.919 -5.968 0.149 1.00 74.75 119 LEU A O 1
ATOM 964 N N . GLY A 1 120 ? -23.415 -6.174 -1.511 1.00 73.88 120 GLY A N 1
ATOM 965 C CA . GLY A 1 120 ? -23.330 -4.739 -1.821 1.00 73.88 120 GLY A CA 1
ATOM 966 C C . GLY A 1 120 ? -22.281 -3.958 -1.024 1.00 73.88 120 GLY A C 1
ATOM 967 O O . GLY A 1 120 ? -22.212 -2.744 -1.160 1.00 73.88 120 GLY A O 1
ATOM 968 N N . LEU A 1 121 ? -21.444 -4.631 -0.226 1.00 73.25 121 LEU A N 1
ATOM 969 C CA . LEU A 1 121 ? -20.299 -4.001 0.452 1.00 73.25 121 LEU A CA 1
ATOM 970 C C . LEU A 1 121 ? -19.070 -3.809 -0.454 1.00 73.25 121 LEU A C 1
ATOM 972 O O . LEU A 1 121 ? -18.099 -3.167 -0.053 1.00 73.25 121 LEU A O 1
ATOM 976 N N . PHE A 1 122 ? -19.105 -4.393 -1.652 1.00 68.69 122 PHE A N 1
ATOM 977 C CA . PHE A 1 122 ? -18.140 -4.131 -2.707 1.00 68.69 122 PHE A CA 1
ATOM 978 C C . PHE A 1 122 ? -18.654 -2.968 -3.556 1.00 68.69 122 PHE A C 1
ATOM 980 O O . PHE A 1 122 ? -19.638 -3.141 -4.274 1.00 68.69 122 PHE A O 1
ATOM 987 N N . ASP A 1 123 ? -18.008 -1.811 -3.415 1.00 61.88 123 ASP A N 1
ATOM 988 C CA . ASP A 1 123 ? -18.128 -0.660 -4.326 1.00 61.88 123 ASP A CA 1
ATOM 989 C C . ASP A 1 123 ? -17.221 -0.860 -5.550 1.00 61.88 123 ASP A C 1
ATOM 991 O O . ASP A 1 123 ? -16.031 -1.212 -5.338 1.00 61.88 123 ASP A O 1
#

pLDDT: mean 88.93, std 6.7, range [61.88, 98.25]

Sequence (123 aa):
LLEAWEWKRLEIFVIAISNTSQIENLYEHRRIHEKNLSQNYAQLAANKTWLALKENASDKILVALQRYKIAVQHYGKGTGKNAPRYRKDAQVALKEATAAIPCWVMSHLQVSESMPAELGLFD

Radius of gyration: 26.23 Å; chains: 1; bounding box: 69×28×63 Å

Secondary structure (DSSP, 8-state):
-HHHHHHHHHHHHHHHH--HHHHHHHHHHHHHHHHHHHHHHHHHHHHHHHHHHHHT--HHHHHHHHHHHHHHHHHTTS-STTHHHHHHHHHHHHHHHGGGS-GGGS-HHHHHHHS-S-TT---